Protein AF-G0MCV4-F1 (afdb_monomer_lite)

Secondary structure (DSSP, 8-state):
-HHHHHHHGGG------------HHHHHHHHHHH-HHHHHHHH-GGGGGGS-B--TT--SSS--SSPPEEEE--TT--GGGGHHHHHHHHHTT--TTTEEE---TTSS-S-GGG----HHHHHHHHHHHHHHHHHHTS--EEEE-TTHHHHHHHHHH--S-TT--

Organism: Caenorhabditis brenneri (NCBI:txid135651)

Foldseek 3Di:
DVVVVVVVVVVPPPPPQVFQFEDPLLLVVCCVPVNNVLSCLFGPSVVRLLFKAADFPANFQEADPDAAEEEFEAALAGQSNCVVVVVVVVVVPDDSNRYIYGGFDDRRPDDRVPDDQWLSRLVSLLSVQVSNCRRNVHHYHYHADHRRVVSNVCSVVDDDIPVVD

Radius of gyration: 17.93 Å; chains: 1; bounding box: 55×41×48 Å

Structure (mmCIF, N/CA/C/O backbone):
data_AF-G0MCV4-F1
#
_entry.id   AF-G0MCV4-F1
#
loop_
_atom_site.group_PDB
_atom_site.id
_atom_site.type_symbol
_atom_site.label_atom_id
_atom_site.label_alt_id
_atom_site.label_comp_id
_atom_site.label_asym_id
_atom_site.label_entity_id
_atom_site.label_seq_id
_atom_site.pdbx_PDB_ins_code
_atom_site.Cartn_x
_atom_site.Cartn_y
_atom_site.Cartn_z
_atom_site.occupancy
_atom_site.B_iso_or_equiv
_atom_site.auth_seq_id
_atom_site.auth_comp_id
_atom_site.auth_asym_id
_atom_site.auth_atom_id
_atom_site.pdbx_PDB_model_num
ATOM 1 N N . MET A 1 1 ? -28.537 26.494 -33.546 1.00 52.09 1 MET A N 1
ATOM 2 C CA . MET A 1 1 ? -27.931 26.678 -32.203 1.00 52.09 1 MET A CA 1
ATOM 3 C C . MET A 1 1 ? -28.286 25.570 -31.206 1.00 52.09 1 MET A C 1
ATOM 5 O O . MET A 1 1 ? -27.421 25.222 -30.418 1.00 52.09 1 MET A O 1
ATOM 9 N N . ALA A 1 2 ? -29.474 24.949 -31.262 1.00 51.59 2 ALA A N 1
ATOM 10 C CA . ALA A 1 2 ? -29.856 23.864 -30.339 1.00 51.59 2 ALA A CA 1
ATOM 11 C C . ALA A 1 2 ? -29.082 22.533 -30.515 1.00 51.59 2 ALA A C 1
ATOM 13 O O . ALA A 1 2 ? -28.950 21.760 -29.574 1.00 51.59 2 ALA A O 1
ATOM 14 N N . THR A 1 3 ? -28.511 22.272 -31.694 1.00 53.72 3 THR A N 1
ATOM 15 C CA . THR A 1 3 ? -27.769 21.032 -32.005 1.00 53.72 3 THR A CA 1
ATOM 16 C C . THR A 1 3 ? -26.292 21.053 -31.603 1.00 53.72 3 THR A C 1
ATOM 18 O O . THR A 1 3 ? -25.656 20.002 -31.580 1.00 53.72 3 THR A O 1
ATOM 21 N N . LEU A 1 4 ? -25.740 22.226 -31.267 1.00 48.94 4 LEU A N 1
ATOM 22 C CA . LEU A 1 4 ? -24.357 22.356 -30.792 1.00 48.94 4 LEU A CA 1
ATOM 23 C C . LEU A 1 4 ? -24.279 22.174 -29.267 1.00 48.94 4 LEU A C 1
ATOM 25 O O . LEU A 1 4 ? -23.377 21.508 -28.770 1.00 48.94 4 LEU A O 1
ATOM 29 N N . LEU A 1 5 ? -25.290 22.666 -28.542 1.00 50.91 5 LEU A N 1
ATOM 30 C CA . LEU A 1 5 ? -25.422 22.519 -27.087 1.00 50.91 5 LEU A CA 1
ATOM 31 C C . LEU A 1 5 ? -25.622 21.055 -26.653 1.00 50.91 5 LEU A C 1
ATOM 33 O O . LEU A 1 5 ? -25.092 20.645 -25.626 1.00 50.91 5 LEU A O 1
ATOM 37 N N . PHE A 1 6 ? -26.292 20.236 -27.471 1.00 46.94 6 PHE A N 1
ATOM 38 C CA . PHE A 1 6 ? -26.487 18.808 -27.182 1.00 46.94 6 PHE A CA 1
ATOM 39 C C . PHE A 1 6 ? -25.213 17.959 -27.355 1.00 46.94 6 PHE A C 1
ATOM 41 O O . PHE A 1 6 ? -25.079 16.921 -26.715 1.00 46.94 6 PHE A O 1
ATOM 48 N N . LYS A 1 7 ? -24.251 18.402 -28.182 1.00 46.12 7 LYS A N 1
ATOM 49 C CA . LYS A 1 7 ? -22.960 17.710 -28.368 1.00 46.12 7 LYS A CA 1
ATOM 50 C C . LYS A 1 7 ? -21.944 18.039 -27.273 1.00 46.12 7 LYS A C 1
ATOM 52 O O . LYS A 1 7 ? -21.129 17.188 -26.938 1.00 46.12 7 LYS A O 1
ATOM 57 N N . LEU A 1 8 ? -22.022 19.234 -26.684 1.00 46.91 8 LEU A N 1
ATOM 58 C CA . LEU A 1 8 ? -21.213 19.609 -25.518 1.00 46.91 8 LEU A CA 1
ATOM 59 C C . LEU A 1 8 ? -21.709 18.950 -24.220 1.00 46.91 8 LEU A C 1
ATOM 61 O O . LEU A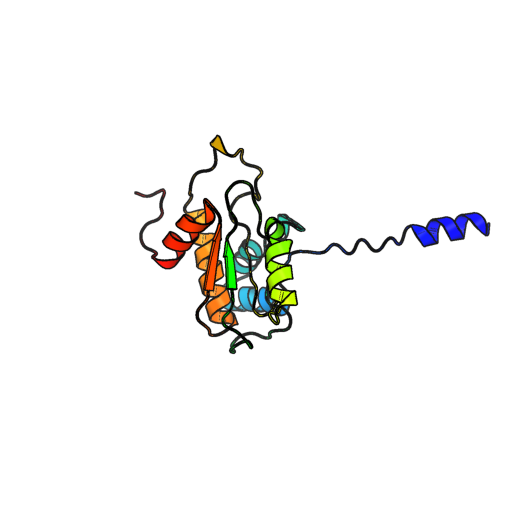 1 8 ? -20.900 18.666 -23.345 1.00 46.91 8 LEU A O 1
ATOM 65 N N . ALA A 1 9 ? -23.003 18.632 -24.118 1.00 48.53 9 ALA A N 1
ATOM 66 C CA . ALA A 1 9 ? -23.564 17.946 -22.952 1.00 48.53 9 ALA A CA 1
ATOM 67 C C . ALA A 1 9 ? -23.156 16.461 -22.841 1.00 48.53 9 ALA A C 1
ATOM 69 O O . ALA A 1 9 ? -23.193 15.901 -21.751 1.00 48.53 9 ALA A O 1
ATOM 70 N N . PHE A 1 10 ? -22.725 15.827 -23.939 1.00 44.66 10 PHE A N 1
ATOM 71 C CA . PHE A 1 10 ? -22.291 14.421 -23.946 1.00 44.66 10 PHE A CA 1
ATOM 72 C C . PHE A 1 10 ? -20.777 14.232 -23.744 1.00 44.66 10 PHE A C 1
ATOM 74 O O . PHE A 1 10 ? -20.313 13.101 -23.637 1.00 44.66 10 PHE A O 1
ATOM 81 N N . LEU A 1 11 ? -20.005 15.326 -23.664 1.00 44.03 1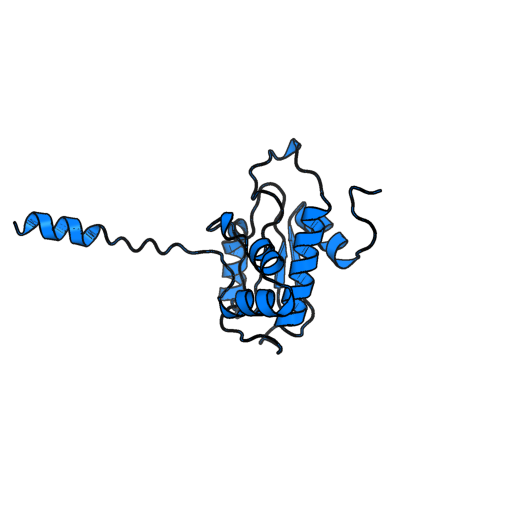1 LEU A N 1
ATOM 82 C CA . LEU A 1 11 ? -18.569 15.303 -23.347 1.00 44.03 11 LEU A CA 1
ATOM 83 C C . LEU A 1 11 ? -18.292 15.596 -21.862 1.00 44.03 11 LEU A C 1
ATOM 85 O O . LEU A 1 11 ? -17.156 15.822 -21.468 1.00 44.03 11 LEU A O 1
ATOM 89 N N . ALA A 1 12 ? -19.319 15.547 -21.016 1.00 46.84 12 ALA A N 1
ATOM 90 C CA . ALA A 1 12 ? -19.153 15.258 -19.598 1.00 46.84 12 ALA A CA 1
ATOM 91 C C . ALA A 1 12 ? -19.254 13.739 -19.399 1.00 46.84 12 ALA A C 1
ATOM 93 O O . ALA A 1 12 ? -20.057 13.247 -18.609 1.00 46.84 12 ALA A O 1
ATOM 94 N N . ILE A 1 13 ? -18.461 12.970 -20.156 1.00 51.94 13 ILE A N 1
ATOM 95 C CA . ILE A 1 13 ? -18.154 11.608 -19.732 1.00 51.94 13 ILE A CA 1
ATOM 96 C C . ILE A 1 13 ? -17.389 11.815 -18.436 1.00 51.94 13 ILE A C 1
ATOM 98 O O . ILE A 1 13 ? -16.254 12.286 -18.458 1.00 51.94 13 ILE A O 1
ATOM 102 N N . LEU A 1 14 ? -18.061 11.547 -17.317 1.00 51.78 14 LEU A N 1
ATOM 103 C CA . LEU A 1 14 ? -17.439 11.311 -16.029 1.00 51.78 14 LEU A CA 1
ATOM 104 C C . LEU A 1 14 ? -16.318 10.303 -16.269 1.00 51.78 14 LEU A C 1
ATOM 106 O O . LEU A 1 14 ? -16.530 9.093 -16.236 1.00 51.78 14 LEU A O 1
ATOM 110 N N . THR A 1 15 ? -15.109 10.794 -16.522 1.00 44.38 15 THR A N 1
ATOM 111 C CA . THR A 1 15 ? -13.911 10.036 -16.233 1.00 44.38 15 THR A CA 1
ATOM 112 C C . THR A 1 15 ? -13.899 9.965 -14.720 1.00 44.38 15 THR A C 1
ATOM 114 O O . THR A 1 15 ? -13.298 10.799 -14.046 1.00 44.38 15 THR A O 1
ATOM 117 N N . SER A 1 16 ? -14.640 9.004 -14.169 1.00 42.56 16 SER A N 1
ATOM 118 C CA . SER A 1 16 ? -14.322 8.447 -12.873 1.00 42.56 16 SER A CA 1
ATOM 119 C C . SER A 1 16 ? -12.913 7.903 -13.039 1.00 42.56 16 SER A C 1
ATOM 121 O O . SER A 1 16 ? -12.712 6.761 -13.456 1.00 42.56 16 SER A O 1
ATOM 123 N N . THR A 1 17 ? -11.926 8.766 -12.824 1.00 44.38 17 THR A N 1
ATOM 124 C CA . THR A 1 17 ? -10.575 8.346 -12.531 1.00 44.38 17 THR A CA 1
ATOM 125 C C . THR A 1 17 ? -10.738 7.535 -11.260 1.00 44.38 17 THR A C 1
ATOM 127 O O . THR A 1 17 ? -10.840 8.070 -10.159 1.00 44.38 17 THR A O 1
ATOM 130 N N . VAL A 1 18 ? -10.904 6.220 -11.423 1.00 46.22 18 VAL A N 1
ATOM 131 C CA . VAL A 1 18 ? -10.752 5.273 -10.328 1.00 46.22 18 VAL A CA 1
ATOM 132 C C . VAL A 1 18 ? -9.291 5.411 -9.940 1.00 46.22 18 VAL A C 1
ATOM 134 O O . VAL A 1 18 ? -8.405 4.778 -10.507 1.00 46.22 18 VAL A O 1
ATOM 137 N N . SER A 1 19 ? -9.036 6.376 -9.068 1.00 52.38 19 SER A N 1
ATOM 138 C CA . SER A 1 19 ? -7.734 6.606 -8.491 1.00 52.38 19 SER A CA 1
ATOM 139 C C . SER A 1 19 ? -7.538 5.460 -7.515 1.00 52.38 19 SER A C 1
ATOM 141 O O . SER A 1 19 ? -8.215 5.401 -6.488 1.00 52.38 19 SER A O 1
ATOM 143 N N . SER A 1 20 ? -6.671 4.502 -7.851 1.00 59.00 20 SER A N 1
ATOM 144 C CA . SER A 1 20 ? -6.068 3.684 -6.805 1.00 59.00 20 SER A CA 1
ATOM 145 C C . SER A 1 20 ? -5.113 4.609 -6.061 1.00 59.00 20 SER A C 1
ATOM 147 O O . SER A 1 20 ? -3.973 4.828 -6.467 1.00 59.00 20 SER A O 1
ATOM 149 N N . SER A 1 21 ? -5.651 5.234 -5.028 1.00 84.19 21 SER A N 1
ATOM 150 C CA . SER A 1 21 ? -4.927 6.041 -4.067 1.00 84.19 21 SER A CA 1
ATOM 151 C C . SER A 1 21 ? -5.466 5.671 -2.697 1.00 84.19 21 SER A C 1
ATOM 153 O O . SER A 1 21 ? -6.628 5.278 -2.546 1.00 84.19 21 SER A O 1
ATOM 155 N N . PHE A 1 22 ? -4.634 5.819 -1.677 1.00 95.75 22 PHE A N 1
ATOM 156 C CA . PHE A 1 22 ? -5.091 5.811 -0.298 1.00 95.75 22 PHE A CA 1
ATOM 157 C C . PHE A 1 22 ? -6.225 6.807 -0.100 1.00 95.75 22 PHE A C 1
ATOM 159 O O . PHE A 1 22 ? -6.248 7.881 -0.714 1.00 95.75 22 PHE A O 1
ATOM 166 N N . THR A 1 23 ? -7.156 6.457 0.786 1.00 94.62 23 THR A N 1
ATOM 167 C CA . THR A 1 23 ? -8.173 7.414 1.212 1.00 94.62 23 THR A CA 1
ATOM 168 C C . THR A 1 23 ? -7.527 8.548 2.014 1.00 94.62 23 THR A C 1
ATOM 170 O O . THR A 1 23 ? -6.482 8.338 2.644 1.00 94.62 23 THR A O 1
ATOM 173 N N . PRO A 1 24 ? -8.127 9.757 2.031 1.00 95.06 24 PRO A N 1
ATOM 174 C CA . PRO A 1 24 ? -7.540 10.905 2.719 1.00 95.06 24 PRO A CA 1
ATOM 175 C C . PRO A 1 24 ? -7.226 10.638 4.192 1.00 95.06 24 PRO A C 1
ATOM 177 O O . PRO A 1 24 ? -6.175 11.050 4.665 1.00 95.06 24 PRO A O 1
ATOM 180 N N . SER A 1 25 ? -8.093 9.907 4.902 1.00 95.69 25 SER A N 1
ATOM 181 C CA . SER A 1 25 ? -7.871 9.540 6.307 1.00 95.69 25 SER A CA 1
ATOM 182 C C . SER A 1 25 ? -6.558 8.774 6.492 1.00 95.69 25 SER A C 1
ATOM 184 O O . SER A 1 25 ? -5.706 9.163 7.291 1.00 95.69 25 SER A O 1
ATOM 186 N N . PHE A 1 26 ? -6.348 7.732 5.687 1.00 97.94 26 PHE A N 1
ATOM 187 C CA . PHE A 1 26 ? -5.153 6.907 5.781 1.00 97.94 26 PHE A CA 1
ATOM 188 C C . PHE A 1 26 ? -3.898 7.664 5.344 1.00 97.94 26 PHE A C 1
ATOM 190 O O . PHE A 1 26 ? -2.907 7.665 6.071 1.00 97.94 26 PHE A O 1
ATOM 197 N N . PHE A 1 27 ? -3.950 8.382 4.217 1.00 97.81 27 PHE A N 1
ATOM 198 C CA . PHE A 1 27 ? -2.829 9.204 3.754 1.00 97.81 27 PHE A CA 1
ATOM 199 C C . PHE A 1 27 ? -2.420 10.254 4.796 1.00 97.81 27 PHE A C 1
ATOM 201 O O . PHE A 1 27 ? -1.243 10.364 5.141 1.00 97.81 27 PHE A O 1
ATOM 208 N N . ASN A 1 28 ? -3.391 10.993 5.338 1.00 97.50 28 ASN A N 1
ATOM 209 C CA . ASN A 1 28 ? -3.142 12.044 6.322 1.00 97.50 28 ASN A CA 1
ATOM 210 C C . ASN A 1 28 ? -2.603 11.476 7.633 1.00 97.50 28 ASN A C 1
ATOM 212 O O . ASN A 1 28 ? -1.710 12.075 8.228 1.00 97.50 28 ASN A O 1
ATOM 216 N N . TRP A 1 29 ? -3.091 10.313 8.066 1.00 98.00 29 TRP A N 1
ATOM 217 C CA . TRP A 1 29 ? -2.556 9.643 9.245 1.00 98.00 29 TRP A CA 1
ATOM 218 C C . TRP A 1 29 ? -1.093 9.223 9.051 1.00 98.00 29 TRP A C 1
ATOM 220 O O . TRP A 1 29 ? -0.271 9.456 9.941 1.00 98.00 29 TRP A O 1
ATOM 230 N N . ILE A 1 30 ? -0.739 8.666 7.883 1.00 98.44 30 ILE A N 1
ATOM 231 C CA . ILE A 1 30 ? 0.656 8.323 7.563 1.00 98.44 30 ILE A CA 1
ATOM 232 C C . ILE A 1 30 ? 1.511 9.585 7.569 1.00 98.44 30 ILE A C 1
ATOM 234 O O . ILE A 1 30 ? 2.570 9.593 8.187 1.00 98.44 30 ILE A O 1
ATOM 238 N N . ASN A 1 31 ? 1.042 10.651 6.919 1.00 98.31 31 ASN A N 1
ATOM 239 C CA . ASN A 1 31 ? 1.753 11.922 6.855 1.00 98.31 31 ASN A CA 1
ATOM 240 C C . ASN A 1 31 ? 2.012 12.488 8.261 1.00 98.31 31 ASN A C 1
ATOM 242 O O . ASN A 1 31 ? 3.144 12.815 8.603 1.00 98.31 31 ASN A O 1
ATOM 246 N N . ALA A 1 32 ? 0.989 12.514 9.116 1.00 98.12 32 ALA A N 1
ATOM 247 C CA . ALA A 1 32 ? 1.109 13.010 10.483 1.00 98.12 32 ALA A CA 1
ATOM 248 C C . ALA A 1 32 ? 2.035 12.152 11.367 1.00 98.12 32 ALA A C 1
ATOM 250 O O . ALA A 1 32 ? 2.672 12.681 12.273 1.00 98.12 32 ALA A O 1
ATOM 251 N N . THR A 1 33 ? 2.116 10.842 11.117 1.00 98.19 33 THR A N 1
ATOM 252 C CA . THR A 1 33 ? 2.837 9.893 11.988 1.00 98.19 33 THR A CA 1
ATOM 253 C C . THR A 1 33 ? 4.267 9.608 11.513 1.00 98.19 33 THR A C 1
ATOM 255 O O . THR A 1 33 ? 5.169 9.438 12.328 1.00 98.19 33 THR A O 1
ATOM 258 N N . PHE A 1 34 ? 4.484 9.550 10.198 1.00 97.88 34 PHE A N 1
ATOM 259 C CA . PHE A 1 34 ? 5.737 9.125 9.556 1.00 97.88 34 PHE A CA 1
ATOM 260 C C . PHE A 1 34 ? 6.298 10.152 8.559 1.00 97.88 34 PHE A C 1
ATOM 262 O O . PHE A 1 34 ? 7.336 9.900 7.939 1.00 97.88 34 PHE A O 1
ATOM 269 N N . GLY A 1 35 ? 5.622 11.288 8.382 1.00 98.25 35 GLY A N 1
ATOM 270 C CA . GLY A 1 35 ? 6.010 12.358 7.470 1.00 98.25 35 GLY A CA 1
ATOM 271 C C . GLY A 1 35 ? 5.529 12.169 6.030 1.00 98.25 35 GLY A C 1
ATOM 272 O O . GLY A 1 35 ? 5.294 11.055 5.548 1.00 98.25 35 GLY A O 1
ATOM 273 N N . GLU A 1 36 ? 5.440 13.294 5.323 1.00 97.19 36 GLU A N 1
ATOM 274 C CA . GLU A 1 36 ? 4.997 13.377 3.929 1.00 97.19 36 GLU A CA 1
ATOM 275 C C . GLU A 1 36 ? 5.789 12.461 2.984 1.00 97.19 36 GLU A C 1
ATOM 277 O O . GLU A 1 36 ? 5.148 11.766 2.192 1.00 97.19 36 GLU A O 1
ATOM 282 N N . PRO A 1 37 ? 7.134 12.344 3.082 1.00 97.56 37 PRO A N 1
ATOM 283 C CA . PRO A 1 37 ? 7.884 11.458 2.193 1.00 97.56 37 PRO A CA 1
ATOM 284 C C . PRO A 1 37 ? 7.419 10.000 2.274 1.00 97.56 37 PRO A C 1
ATOM 286 O O . PRO A 1 37 ? 7.304 9.325 1.251 1.00 97.56 37 PRO A O 1
ATOM 289 N N . THR A 1 38 ? 7.094 9.519 3.478 1.00 98.12 38 THR A N 1
ATOM 290 C CA . THR A 1 38 ? 6.579 8.160 3.686 1.00 98.12 38 THR A CA 1
ATOM 291 C C . THR A 1 38 ? 5.181 8.013 3.093 1.00 98.12 38 THR A C 1
ATOM 293 O O . THR A 1 38 ? 4.911 7.037 2.393 1.00 98.12 38 THR A O 1
ATOM 296 N N . ALA A 1 39 ? 4.298 8.988 3.334 1.00 97.88 39 ALA A N 1
ATOM 297 C CA . ALA A 1 39 ? 2.933 8.974 2.813 1.00 97.88 39 ALA A CA 1
ATOM 298 C C . ALA A 1 39 ? 2.909 8.971 1.278 1.00 97.88 39 ALA A C 1
ATOM 300 O O . ALA A 1 39 ? 2.233 8.138 0.675 1.00 97.88 39 ALA A O 1
ATOM 301 N N . VAL A 1 40 ? 3.693 9.845 0.644 1.00 96.81 40 VAL A N 1
ATOM 302 C CA . VAL A 1 40 ? 3.806 9.943 -0.818 1.00 96.81 40 VAL A CA 1
ATOM 303 C C . VAL A 1 40 ? 4.403 8.668 -1.408 1.00 96.81 40 VAL A C 1
ATOM 305 O O . VAL A 1 40 ? 3.820 8.101 -2.336 1.00 96.81 40 VAL A O 1
ATOM 308 N N . SER A 1 41 ? 5.512 8.180 -0.840 1.00 97.00 41 SER A N 1
ATOM 309 C CA . SER A 1 41 ? 6.177 6.960 -1.308 1.00 97.00 41 SER A CA 1
ATOM 310 C C . SER A 1 41 ? 5.239 5.754 -1.270 1.00 97.00 41 SER A C 1
ATOM 312 O O . SER A 1 41 ? 5.141 5.009 -2.245 1.00 97.00 41 SER A O 1
ATOM 314 N N . LEU A 1 42 ? 4.488 5.579 -0.179 1.00 98.19 42 LEU A N 1
ATOM 315 C CA . LEU A 1 42 ? 3.548 4.469 -0.049 1.00 98.19 42 LEU A CA 1
ATOM 316 C C . LEU A 1 42 ? 2.300 4.638 -0.915 1.00 98.19 42 LEU A C 1
ATOM 318 O O . LEU A 1 42 ? 1.792 3.629 -1.396 1.00 98.19 42 LEU A O 1
ATOM 322 N N . ASN A 1 43 ? 1.808 5.861 -1.138 1.00 97.69 43 ASN A N 1
ATOM 323 C CA . ASN A 1 43 ? 0.570 6.098 -1.889 1.00 97.69 43 ASN A CA 1
ATOM 324 C C . ASN A 1 43 ? 0.699 5.775 -3.384 1.00 97.69 43 ASN A C 1
ATOM 326 O O . ASN A 1 43 ? -0.250 5.296 -4.000 1.00 97.69 43 ASN A O 1
ATOM 330 N N . ARG A 1 44 ? 1.879 6.008 -3.971 1.00 96.94 44 ARG A N 1
ATOM 331 C CA . ARG A 1 44 ? 2.145 5.745 -5.396 1.00 96.94 44 ARG A CA 1
ATOM 332 C C . ARG A 1 44 ? 1.139 6.387 -6.355 1.00 96.94 44 ARG A C 1
ATOM 334 O O . ARG A 1 44 ? 0.744 5.793 -7.358 1.00 96.94 44 ARG A O 1
ATOM 341 N N . ALA A 1 45 ? 0.731 7.619 -6.050 1.00 95.06 45 ALA A N 1
ATOM 342 C CA . ALA A 1 45 ? -0.176 8.387 -6.905 1.00 95.06 45 ALA A CA 1
ATOM 343 C C . ALA A 1 45 ? 0.411 8.649 -8.309 1.00 95.06 45 ALA A C 1
ATOM 345 O O . ALA A 1 45 ? -0.342 8.851 -9.259 1.00 95.06 45 ALA A O 1
ATOM 346 N N . ASP A 1 46 ? 1.740 8.583 -8.452 1.00 94.75 46 ASP A N 1
ATOM 347 C CA . ASP A 1 46 ? 2.462 8.654 -9.726 1.00 94.75 46 ASP A CA 1
ATOM 348 C C . ASP A 1 46 ? 2.044 7.564 -10.726 1.00 94.75 46 ASP A C 1
ATOM 350 O O . ASP A 1 46 ? 2.149 7.769 -11.932 1.00 94.75 46 ASP A O 1
ATOM 354 N N . LEU A 1 47 ? 1.523 6.429 -10.247 1.00 95.50 47 LEU A N 1
ATOM 355 C CA . LEU A 1 47 ? 1.100 5.306 -11.089 1.00 95.50 47 LEU A CA 1
ATOM 356 C C . LEU A 1 47 ? -0.393 5.312 -11.449 1.00 95.50 47 LEU A C 1
ATOM 358 O O . LEU A 1 47 ? -0.877 4.362 -12.074 1.00 95.50 47 LEU A O 1
ATOM 362 N N . GLY A 1 48 ? -1.151 6.339 -11.054 1.00 94.38 48 GLY A N 1
ATOM 363 C CA . GLY A 1 48 ? -2.591 6.411 -11.311 1.00 94.38 48 GLY A CA 1
ATOM 364 C C . GLY A 1 48 ? -3.320 5.162 -10.804 1.00 94.38 48 GLY A C 1
ATOM 365 O O . GLY A 1 48 ? -3.184 4.807 -9.642 1.00 94.38 48 GLY A O 1
ATOM 366 N N . ALA A 1 49 ? -4.056 4.468 -11.681 1.00 93.19 49 ALA A N 1
ATOM 367 C CA . ALA A 1 49 ? -4.797 3.238 -11.355 1.00 93.19 49 ALA A CA 1
ATOM 368 C C . ALA A 1 49 ? -3.912 2.012 -11.028 1.00 93.19 49 ALA A C 1
ATOM 370 O O . ALA A 1 49 ? -4.427 0.977 -10.602 1.00 93.19 49 ALA A O 1
ATOM 371 N N . GLY A 1 50 ? -2.597 2.104 -11.256 1.00 95.88 50 GLY A N 1
ATOM 372 C CA . GLY A 1 50 ? -1.597 1.137 -10.796 1.00 95.88 50 GLY A CA 1
ATOM 373 C C . GLY A 1 50 ? -0.974 1.505 -9.446 1.00 95.88 50 GLY A C 1
ATOM 374 O O . GLY A 1 50 ? -0.063 0.816 -8.991 1.00 95.88 50 GLY A O 1
ATOM 375 N N . GLY A 1 51 ? -1.411 2.594 -8.822 1.00 96.25 51 GLY A N 1
ATOM 376 C CA . GLY A 1 51 ? -0.966 3.019 -7.502 1.00 96.25 51 GLY A CA 1
ATOM 377 C C . GLY A 1 51 ? -1.471 2.119 -6.376 1.00 96.25 51 GLY A C 1
ATOM 378 O O . GLY A 1 51 ? -1.967 1.008 -6.583 1.00 96.25 51 GLY A O 1
ATOM 379 N N . SER A 1 52 ? -1.310 2.608 -5.155 1.00 97.88 52 SER A N 1
ATOM 380 C CA . SER A 1 52 ? -1.669 1.888 -3.937 1.00 97.88 52 SER A CA 1
ATOM 381 C C . SER A 1 52 ? -3.147 2.063 -3.587 1.00 97.88 52 SER A C 1
ATOM 383 O O . SER A 1 52 ? -3.819 2.964 -4.074 1.00 97.88 52 SER A O 1
ATOM 385 N N . PHE A 1 53 ? -3.682 1.215 -2.713 1.00 98.00 53 PHE A N 1
ATOM 386 C CA . PHE A 1 53 ? -5.064 1.331 -2.243 1.00 98.00 53 PHE A CA 1
ATOM 387 C C . PHE A 1 53 ? -5.201 0.923 -0.776 1.00 98.00 53 PHE A C 1
ATOM 389 O O . PHE A 1 53 ? -4.361 0.202 -0.227 1.00 98.00 53 PHE A O 1
ATOM 396 N N . GLY A 1 54 ? -6.290 1.379 -0.158 1.00 97.44 54 GLY A N 1
ATOM 397 C CA . GLY A 1 54 ? -6.678 1.044 1.209 1.00 97.44 54 GLY A CA 1
ATOM 398 C C . GLY A 1 54 ? -6.994 2.274 2.059 1.00 97.44 54 GLY A C 1
ATOM 399 O O . GLY A 1 54 ? -6.840 3.421 1.629 1.00 97.44 54 GLY A O 1
ATOM 400 N N . GLY A 1 55 ? -7.461 2.018 3.276 1.00 96.62 55 GLY A N 1
ATOM 401 C CA . GLY A 1 55 ? -7.865 3.025 4.254 1.00 96.62 55 GLY A CA 1
ATOM 402 C C . GLY A 1 55 ? -9.378 3.097 4.419 1.00 96.62 55 GLY A C 1
ATOM 403 O O . GLY A 1 55 ? -9.865 3.101 5.546 1.00 96.62 55 GLY A O 1
ATOM 404 N N . GLY A 1 56 ? -10.122 3.100 3.309 1.00 94.38 56 GLY A N 1
ATOM 405 C CA . GLY A 1 56 ? -11.581 3.197 3.322 1.00 94.38 56 GLY A CA 1
ATOM 406 C C . GLY A 1 56 ? -12.068 4.401 4.133 1.00 94.38 56 GLY A C 1
ATOM 407 O O . GLY A 1 56 ? -11.463 5.476 4.096 1.00 94.38 56 GLY A O 1
ATOM 408 N N . THR A 1 57 ? -13.147 4.203 4.885 1.00 94.38 57 THR A N 1
ATOM 409 C CA . THR A 1 57 ? -13.714 5.181 5.825 1.00 94.38 57 THR A CA 1
ATOM 410 C C . THR A 1 57 ? -13.126 5.096 7.237 1.00 94.38 57 THR A C 1
ATOM 412 O O . THR A 1 57 ? -13.576 5.820 8.124 1.00 94.38 57 THR A O 1
ATOM 415 N N . HIS A 1 58 ? -12.113 4.249 7.460 1.00 95.69 58 HIS A N 1
ATOM 416 C CA . HIS A 1 58 ? -11.497 4.079 8.774 1.00 95.69 58 HIS A CA 1
ATOM 417 C C . HIS A 1 58 ? -10.769 5.352 9.202 1.00 95.69 58 HIS A C 1
ATOM 419 O O . HIS A 1 58 ? -10.078 5.978 8.399 1.00 95.69 58 HIS A O 1
ATOM 425 N N . ASN A 1 59 ? -10.867 5.708 10.482 1.00 92.75 59 ASN A N 1
ATOM 426 C CA . ASN A 1 59 ? -10.226 6.904 11.050 1.00 92.75 59 ASN A CA 1
ATOM 427 C C . ASN A 1 59 ? -8.923 6.595 11.808 1.00 92.75 59 ASN A C 1
ATOM 429 O O . ASN A 1 59 ? -8.339 7.477 12.434 1.00 92.75 59 ASN A O 1
ATOM 433 N N . GLY A 1 60 ? -8.447 5.351 11.719 1.00 93.50 60 GLY A N 1
ATOM 434 C CA . GLY A 1 60 ? -7.177 4.918 12.286 1.00 93.50 60 GLY A CA 1
ATOM 435 C C . GLY A 1 60 ? -7.217 4.643 13.788 1.00 93.50 60 GLY A C 1
ATOM 436 O O . GLY A 1 60 ? -8.249 4.765 14.450 1.00 93.50 60 GLY A O 1
ATOM 437 N N . LEU A 1 61 ? -6.057 4.236 14.315 1.00 94.19 61 LEU A N 1
ATOM 438 C CA . LEU A 1 61 ? -5.769 4.033 15.744 1.00 94.19 61 LEU A CA 1
ATOM 439 C C . LEU A 1 61 ? -6.762 3.115 16.479 1.00 94.19 61 LEU A C 1
ATOM 441 O O . LEU A 1 61 ? -6.899 3.170 17.698 1.00 94.19 61 LEU A O 1
ATOM 445 N N . SER A 1 62 ? -7.446 2.248 15.738 1.00 97.19 62 SER A N 1
ATOM 446 C CA . SER A 1 62 ? -8.437 1.313 16.258 1.00 97.19 62 SER A CA 1
ATOM 447 C C . SER A 1 62 ? -8.578 0.112 15.328 1.00 97.19 62 SER A C 1
ATOM 449 O O . SER A 1 62 ? -8.185 0.170 14.158 1.00 97.19 62 SER A O 1
ATOM 451 N N . GLN A 1 63 ? -9.115 -0.982 15.870 1.00 98.00 63 GLN A N 1
ATOM 452 C CA . GLN A 1 63 ? -9.352 -2.208 15.114 1.00 98.00 63 GLN A CA 1
ATOM 453 C C . GLN A 1 63 ? -10.464 -2.016 14.087 1.00 98.00 63 GLN A C 1
ATOM 455 O O . GLN A 1 63 ? -11.494 -1.411 14.370 1.00 98.00 63 GLN A O 1
ATOM 460 N N . THR A 1 64 ? -10.245 -2.554 12.892 1.00 96.94 64 THR A N 1
ATOM 461 C CA . THR A 1 64 ? -11.261 -2.661 11.845 1.00 96.94 64 THR A CA 1
ATOM 462 C C . THR A 1 64 ? -12.075 -3.940 12.047 1.00 96.94 64 THR A C 1
ATOM 464 O O . THR A 1 64 ? -11.744 -4.789 12.875 1.00 96.94 64 THR A O 1
ATOM 467 N N . SER A 1 65 ? -13.160 -4.108 11.290 1.00 95.56 65 SER A N 1
ATOM 468 C CA . SER A 1 65 ? -14.094 -5.236 11.454 1.00 95.56 65 SER A CA 1
ATOM 469 C C . SER A 1 65 ? -13.491 -6.619 11.157 1.00 95.56 65 SER A C 1
ATOM 471 O O . SER A 1 65 ? -14.076 -7.642 11.522 1.00 95.56 65 SER A O 1
ATOM 473 N N . LYS A 1 66 ? -12.337 -6.666 10.482 1.00 97.75 66 LYS A N 1
ATOM 474 C CA . LYS A 1 66 ? -11.570 -7.877 10.166 1.00 97.75 66 LYS A CA 1
ATOM 475 C C . LYS A 1 66 ? -10.076 -7.584 10.253 1.00 97.75 66 LYS A C 1
ATOM 477 O O . LYS A 1 66 ? -9.650 -6.441 10.103 1.00 97.75 66 LYS A O 1
ATOM 482 N N . ARG A 1 67 ? -9.272 -8.635 10.418 1.00 98.25 67 ARG A N 1
ATOM 483 C CA . ARG A 1 67 ? -7.812 -8.531 10.327 1.00 98.25 67 ARG A CA 1
ATOM 484 C C . ARG A 1 67 ? -7.428 -8.045 8.923 1.00 98.25 67 ARG A C 1
ATOM 486 O O . ARG A 1 67 ? -7.834 -8.705 7.978 1.00 98.25 67 ARG A O 1
ATOM 493 N N . PRO A 1 68 ? -6.681 -6.946 8.748 1.00 98.56 68 PRO A N 1
ATOM 494 C CA . PRO A 1 68 ? -6.409 -6.397 7.422 1.00 98.56 68 PRO A CA 1
ATOM 495 C C . PRO A 1 68 ? -5.561 -7.336 6.559 1.00 98.56 68 PRO A C 1
ATOM 497 O O . PRO A 1 68 ? -4.647 -7.997 7.054 1.00 98.56 68 PRO A O 1
ATOM 500 N N . ILE A 1 69 ? -5.828 -7.327 5.256 1.00 98.75 69 ILE A N 1
ATOM 501 C CA . ILE A 1 69 ? -5.048 -7.996 4.216 1.00 98.75 69 ILE A CA 1
ATOM 502 C C . ILE A 1 69 ? -4.159 -6.970 3.516 1.00 98.75 69 ILE A C 1
ATOM 504 O O . 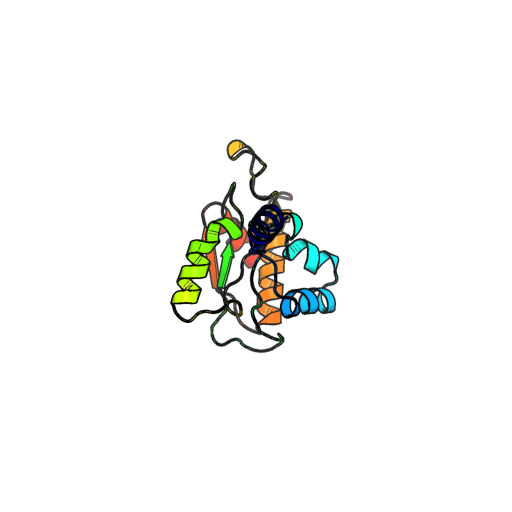ILE A 1 69 ? -4.636 -5.916 3.100 1.00 98.75 69 ILE A O 1
ATOM 508 N N . LEU A 1 70 ? -2.892 -7.317 3.310 1.00 98.81 70 LEU A N 1
ATOM 509 C CA . LEU A 1 70 ? -1.981 -6.653 2.387 1.00 98.81 70 LEU A CA 1
ATOM 510 C C . LEU A 1 70 ? -1.707 -7.564 1.184 1.00 98.81 70 LEU A C 1
ATOM 512 O O . LEU A 1 70 ? -1.105 -8.633 1.317 1.00 98.81 70 LEU A O 1
ATOM 516 N N . ILE A 1 71 ? -2.124 -7.120 0.001 1.00 98.75 71 ILE A N 1
ATOM 517 C CA . ILE A 1 71 ? -1.817 -7.772 -1.273 1.00 98.75 71 ILE A CA 1
ATOM 518 C C . ILE A 1 71 ? -0.470 -7.248 -1.778 1.00 98.75 71 ILE A C 1
ATOM 520 O O . ILE A 1 71 ? -0.278 -6.040 -1.927 1.00 98.75 71 ILE A O 1
ATOM 524 N N . VAL A 1 72 ? 0.460 -8.161 -2.058 1.00 98.69 72 VAL A N 1
ATOM 525 C CA . VAL A 1 72 ? 1.802 -7.856 -2.569 1.00 98.69 72 VAL A CA 1
ATOM 526 C C . VAL A 1 72 ? 1.935 -8.442 -3.972 1.00 98.69 72 VAL A C 1
ATOM 528 O O . VAL A 1 72 ? 1.948 -9.664 -4.151 1.00 98.69 72 VAL A O 1
ATOM 531 N N . HIS A 1 73 ? 2.001 -7.553 -4.964 1.00 98.12 73 HIS A N 1
ATOM 532 C CA . HIS A 1 73 ? 2.046 -7.913 -6.380 1.00 98.12 73 HIS A CA 1
ATOM 533 C C . HIS A 1 73 ? 3.355 -8.616 -6.770 1.00 98.12 73 HIS A C 1
ATOM 535 O O . HIS A 1 73 ? 4.305 -8.655 -5.995 1.00 98.12 73 HIS A O 1
ATOM 541 N N . GLY A 1 74 ? 3.393 -9.184 -7.979 1.00 96.81 74 GLY A N 1
ATOM 542 C CA . GLY A 1 74 ? 4.577 -9.834 -8.538 1.00 96.81 74 GLY A CA 1
ATOM 543 C C . GLY A 1 74 ? 5.426 -8.922 -9.422 1.00 96.81 74 GLY A C 1
ATOM 544 O O . GLY A 1 74 ? 5.240 -7.707 -9.494 1.00 96.81 74 GLY A O 1
ATOM 545 N N . ILE A 1 75 ? 6.370 -9.540 -10.124 1.00 94.19 75 ILE A N 1
ATOM 546 C CA . ILE A 1 75 ? 7.168 -8.899 -11.172 1.00 94.19 75 ILE A CA 1
ATOM 547 C C . ILE A 1 75 ? 6.271 -8.339 -12.291 1.00 94.19 75 ILE A C 1
ATOM 549 O O . ILE A 1 75 ? 5.227 -8.920 -12.579 1.00 94.19 75 ILE A O 1
ATOM 553 N N . THR A 1 76 ? 6.660 -7.205 -12.885 1.00 90.19 76 THR A N 1
ATOM 554 C CA . THR A 1 76 ? 5.910 -6.496 -13.950 1.00 90.19 76 THR A CA 1
ATOM 555 C C . THR A 1 76 ? 4.423 -6.247 -13.654 1.00 90.19 76 THR A C 1
ATOM 557 O O . THR A 1 76 ? 3.616 -6.087 -14.567 1.00 90.19 76 THR A O 1
ATOM 560 N N . ASN A 1 77 ? 4.028 -6.262 -12.383 1.00 95.75 77 ASN A N 1
ATOM 561 C CA . ASN A 1 77 ? 2.673 -5.965 -11.944 1.00 95.75 77 ASN A CA 1
ATOM 562 C C . ASN A 1 77 ? 2.670 -4.705 -11.080 1.00 95.75 77 ASN A C 1
ATOM 564 O O . ASN A 1 77 ? 3.708 -4.163 -10.706 1.00 95.75 77 ASN A O 1
ATOM 568 N N . THR A 1 78 ? 1.464 -4.285 -10.737 1.00 97.56 78 THR A N 1
ATOM 569 C CA . THR A 1 78 ? 1.169 -3.205 -9.801 1.00 97.56 78 THR A CA 1
ATOM 570 C C . THR A 1 78 ? 0.158 -3.689 -8.769 1.00 97.56 78 THR A C 1
ATOM 572 O O . THR A 1 78 ? -0.497 -4.712 -8.983 1.00 97.56 78 THR A O 1
ATOM 575 N N . ALA A 1 79 ? -0.050 -2.949 -7.681 1.00 97.88 79 ALA A N 1
ATOM 576 C CA . ALA A 1 79 ? -1.181 -3.201 -6.789 1.00 97.88 79 ALA A CA 1
ATOM 577 C C . ALA A 1 79 ? -2.513 -3.151 -7.564 1.00 97.88 79 ALA A C 1
ATOM 579 O O . ALA A 1 79 ? -3.329 -4.061 -7.431 1.00 97.88 79 ALA A O 1
ATOM 580 N N . GLY A 1 80 ? -2.686 -2.187 -8.474 1.00 96.75 80 GLY A N 1
ATOM 581 C CA . GLY A 1 80 ? -3.863 -2.100 -9.348 1.00 96.75 80 GLY A CA 1
ATOM 582 C C . GLY A 1 80 ? -4.115 -3.326 -10.240 1.00 96.75 80 GLY A C 1
ATOM 583 O O . GLY A 1 80 ? -5.265 -3.631 -10.555 1.00 96.75 80 GLY A O 1
ATOM 584 N N . THR A 1 81 ? -3.077 -4.101 -10.584 1.00 97.06 81 THR A N 1
ATOM 585 C CA . THR A 1 81 ? -3.232 -5.387 -11.304 1.00 97.06 81 THR A CA 1
ATOM 586 C C . THR A 1 81 ? -4.103 -6.374 -10.515 1.00 97.06 81 THR A C 1
ATOM 588 O O . THR A 1 81 ? -4.794 -7.206 -11.099 1.00 97.06 81 THR A O 1
ATOM 591 N N . PHE A 1 82 ? -4.124 -6.245 -9.186 1.00 97.31 82 PHE A N 1
ATOM 592 C CA . PHE A 1 82 ? -4.863 -7.105 -8.266 1.00 97.31 82 PHE A CA 1
ATOM 593 C C . PHE A 1 82 ? -6.236 -6.542 -7.870 1.00 97.31 82 PHE A C 1
ATOM 595 O O . PHE A 1 82 ? -6.844 -7.002 -6.900 1.00 97.31 82 PHE A O 1
ATOM 602 N N . ASN A 1 83 ? -6.771 -5.574 -8.625 1.00 96.31 83 ASN A N 1
ATOM 603 C CA . ASN A 1 83 ? -8.100 -5.016 -8.367 1.00 96.31 83 ASN A CA 1
ATOM 604 C C . ASN A 1 83 ? -9.208 -6.079 -8.403 1.00 96.31 83 ASN A C 1
ATOM 606 O O . ASN A 1 83 ? -10.151 -5.990 -7.625 1.00 96.31 83 ASN A O 1
ATOM 610 N N . ASN A 1 84 ? -9.085 -7.123 -9.229 1.00 97.44 84 ASN A N 1
ATOM 611 C CA . ASN A 1 84 ? -10.050 -8.228 -9.232 1.00 97.44 84 ASN A CA 1
ATOM 612 C C . ASN A 1 84 ? -10.037 -9.008 -7.908 1.00 97.44 84 ASN A C 1
ATOM 614 O O . ASN A 1 84 ? -11.095 -9.352 -7.386 1.00 97.44 84 ASN A O 1
ATOM 618 N N . GLN A 1 85 ? -8.859 -9.245 -7.327 1.00 98.00 85 GLN A N 1
ATOM 619 C CA . GLN A 1 85 ? -8.715 -9.894 -6.024 1.00 98.00 85 GLN A CA 1
ATOM 620 C C . GLN A 1 85 ? -9.215 -8.985 -4.900 1.00 98.00 85 GLN A C 1
ATOM 622 O O . GLN A 1 85 ? -9.942 -9.455 -4.027 1.00 98.00 85 GLN A O 1
ATOM 627 N N . ARG A 1 86 ? -8.910 -7.679 -4.945 1.00 97.62 86 ARG A N 1
ATOM 628 C CA . ARG A 1 86 ? -9.512 -6.694 -4.032 1.00 97.62 86 ARG A CA 1
ATOM 629 C C . ARG A 1 86 ? -11.038 -6.759 -4.107 1.00 97.62 86 ARG A C 1
ATOM 631 O O . ARG A 1 86 ? -11.682 -6.957 -3.084 1.00 97.62 86 ARG A O 1
ATOM 638 N N . ASN A 1 87 ? -11.611 -6.673 -5.305 1.00 97.56 87 ASN A N 1
ATOM 639 C CA . ASN A 1 87 ? -13.059 -6.695 -5.515 1.00 97.56 87 ASN A CA 1
ATOM 640 C C . ASN A 1 87 ? -13.699 -8.007 -5.046 1.00 97.56 87 ASN A C 1
ATOM 642 O O . ASN A 1 87 ? -14.798 -7.977 -4.499 1.00 97.56 87 ASN A O 1
ATOM 646 N N . TYR A 1 88 ? -13.009 -9.140 -5.195 1.00 98.31 88 TYR A N 1
ATOM 647 C CA . TYR A 1 88 ? -13.452 -10.406 -4.618 1.00 98.31 88 TYR A CA 1
ATOM 648 C C . TYR A 1 88 ? -13.591 -10.313 -3.094 1.00 98.31 88 TYR A C 1
ATOM 650 O O . TYR A 1 88 ? -14.630 -10.691 -2.558 1.00 98.31 88 TYR A O 1
ATOM 658 N N . PHE A 1 89 ? -12.596 -9.773 -2.384 1.00 98.38 89 PHE A N 1
ATOM 659 C CA . PHE A 1 89 ? -12.704 -9.584 -0.934 1.00 98.38 89 PHE A CA 1
ATOM 660 C C . PHE A 1 89 ? -13.846 -8.633 -0.570 1.00 98.38 89 PHE A C 1
ATOM 662 O O . PHE A 1 89 ? -14.651 -8.966 0.302 1.00 98.38 89 PHE A O 1
ATOM 669 N N . LEU A 1 90 ? -13.961 -7.494 -1.261 1.00 97.50 90 LEU A N 1
ATOM 670 C CA . LEU A 1 90 ? -15.034 -6.519 -1.030 1.00 97.50 90 LEU A CA 1
ATOM 671 C C . LEU A 1 90 ? -16.427 -7.148 -1.202 1.00 97.50 90 LEU A C 1
ATOM 673 O O . LEU A 1 90 ? -17.307 -6.957 -0.367 1.00 97.50 90 LEU A O 1
ATOM 677 N N . ALA A 1 91 ? -16.609 -7.979 -2.230 1.00 98.31 91 ALA A N 1
ATOM 678 C CA . ALA A 1 91 ? -17.849 -8.720 -2.458 1.00 98.31 91 ALA A CA 1
ATOM 679 C C . ALA A 1 91 ? -18.140 -9.784 -1.379 1.00 98.31 91 ALA A C 1
ATOM 681 O O . ALA A 1 91 ? -19.272 -10.243 -1.259 1.00 98.31 91 ALA A O 1
ATOM 682 N N . ASN A 1 92 ? -17.140 -10.164 -0.578 1.00 98.00 92 ASN A N 1
ATOM 683 C CA . ASN A 1 92 ? -17.226 -11.190 0.463 1.00 98.00 92 ASN A CA 1
ATOM 684 C C . ASN A 1 92 ? -17.119 -10.600 1.881 1.00 98.00 92 ASN A C 1
ATOM 686 O O . ASN A 1 92 ? -16.559 -11.209 2.797 1.00 98.00 92 ASN A O 1
ATOM 690 N N . GLY A 1 93 ? -17.665 -9.398 2.073 1.00 97.44 93 GLY A N 1
ATOM 691 C CA . GLY A 1 93 ? -17.813 -8.773 3.389 1.00 97.44 93 GLY A CA 1
ATOM 692 C C . GLY A 1 93 ? -16.538 -8.140 3.940 1.00 97.44 93 GLY A C 1
ATOM 693 O O . GLY A 1 93 ? -16.490 -7.823 5.129 1.00 97.44 93 GLY A O 1
ATOM 694 N N . TRP A 1 94 ? -15.508 -7.975 3.110 1.00 97.94 94 TRP A N 1
ATOM 695 C CA . TRP A 1 94 ? -14.407 -7.062 3.399 1.00 97.94 94 TRP A CA 1
ATOM 696 C C . TRP A 1 94 ? -14.745 -5.653 2.908 1.00 97.94 94 TRP A C 1
ATOM 698 O O . TRP A 1 94 ? -15.736 -5.426 2.218 1.00 97.94 94 TRP A O 1
ATOM 708 N N . SER A 1 95 ? -13.904 -4.696 3.268 1.00 97.00 95 SER A N 1
ATOM 709 C CA . SER A 1 95 ? -14.032 -3.290 2.898 1.00 97.00 95 SER A CA 1
ATOM 710 C C . SER A 1 95 ? -12.662 -2.708 2.560 1.00 97.00 95 SER A C 1
ATOM 712 O O . SER A 1 95 ? -11.626 -3.315 2.833 1.00 97.00 95 SER A O 1
ATOM 714 N N . ASP A 1 96 ? -12.633 -1.490 2.033 1.00 96.06 96 ASP A N 1
ATOM 715 C CA . ASP A 1 96 ? -11.376 -0.764 1.819 1.00 96.06 96 ASP A CA 1
ATOM 716 C C . ASP A 1 96 ? -10.632 -0.411 3.114 1.00 96.06 96 ASP A C 1
ATOM 718 O O . ASP A 1 96 ? -9.460 -0.046 3.084 1.00 96.06 96 ASP A O 1
ATOM 722 N N . GLU A 1 97 ? -11.287 -0.568 4.263 1.00 97.31 97 GLU A N 1
ATOM 723 C CA . GLU A 1 97 ? -10.674 -0.470 5.593 1.00 97.31 97 GLU A CA 1
ATOM 724 C C . GLU A 1 97 ? -9.869 -1.725 5.950 1.00 97.31 97 GLU A C 1
ATOM 726 O O . GLU A 1 97 ? -9.122 -1.748 6.922 1.00 97.31 97 GLU A O 1
ATOM 731 N N . THR A 1 98 ? -10.059 -2.815 5.209 1.00 98.06 98 THR A N 1
ATOM 732 C CA . THR A 1 98 ? -9.498 -4.131 5.533 1.00 98.06 98 THR A CA 1
ATOM 733 C C . THR A 1 98 ? -8.698 -4.733 4.382 1.00 98.06 98 THR A C 1
ATOM 735 O O . THR A 1 98 ? -8.018 -5.730 4.599 1.00 98.06 98 THR A O 1
ATOM 738 N N . VAL A 1 99 ? -8.704 -4.134 3.188 1.00 98.38 99 VAL A N 1
ATOM 739 C CA . VAL A 1 99 ? -7.942 -4.608 2.023 1.00 98.38 99 VAL A CA 1
ATOM 740 C C . VAL A 1 99 ? -6.998 -3.514 1.529 1.00 98.38 99 VAL A C 1
ATOM 742 O O . VAL A 1 99 ? -7.427 -2.451 1.087 1.00 98.38 99 VAL A O 1
ATOM 745 N N . TYR A 1 100 ? -5.701 -3.800 1.584 1.00 98.69 100 TYR A N 1
ATOM 746 C CA . TYR A 1 100 ? -4.620 -2.868 1.284 1.00 98.69 100 TYR A CA 1
ATOM 747 C C . TYR A 1 100 ? -3.688 -3.421 0.205 1.00 98.69 100 TYR A C 1
ATOM 749 O O . TYR A 1 100 ? -3.537 -4.635 0.043 1.00 98.69 100 TYR A O 1
ATOM 757 N N . GLY A 1 101 ? -3.017 -2.522 -0.507 1.00 98.31 101 GLY A N 1
ATOM 758 C CA . GLY A 1 101 ? -1.998 -2.853 -1.497 1.00 98.31 101 GLY A CA 1
ATOM 759 C C . GLY A 1 101 ? -1.089 -1.660 -1.744 1.00 98.31 101 GLY A C 1
ATOM 760 O O . GLY A 1 101 ? -1.544 -0.520 -1.687 1.00 98.31 101 GLY A O 1
ATOM 761 N N . THR A 1 102 ? 0.191 -1.914 -2.012 1.00 98.00 102 THR A N 1
ATOM 762 C CA . THR A 1 102 ? 1.134 -0.886 -2.469 1.00 98.00 102 THR A CA 1
ATOM 763 C C . THR A 1 102 ? 1.938 -1.393 -3.651 1.00 98.00 102 THR A C 1
ATOM 765 O O . THR A 1 102 ? 2.224 -2.591 -3.735 1.00 98.00 102 THR A O 1
ATOM 768 N N . THR A 1 103 ? 2.297 -0.489 -4.559 1.00 98.00 103 THR A N 1
ATOM 769 C CA . THR A 1 103 ? 3.177 -0.825 -5.676 1.00 98.00 103 THR A CA 1
ATOM 770 C C . THR A 1 103 ? 4.629 -0.565 -5.299 1.00 98.00 103 THR A C 1
ATOM 772 O O . THR A 1 103 ? 5.017 0.573 -5.026 1.00 98.00 103 THR A O 1
ATOM 775 N N . TYR A 1 104 ? 5.449 -1.613 -5.300 1.00 96.94 104 TYR A N 1
ATOM 776 C CA . TYR A 1 104 ? 6.900 -1.485 -5.213 1.00 96.94 104 TYR A CA 1
ATOM 777 C C . TYR A 1 104 ? 7.518 -1.340 -6.610 1.00 96.94 104 TYR A C 1
ATOM 779 O O . TYR A 1 104 ? 6.965 -1.801 -7.609 1.00 96.94 104 TYR A O 1
ATOM 787 N N . GLY A 1 105 ? 8.689 -0.706 -6.680 1.00 94.88 105 GLY A N 1
ATOM 788 C CA . GLY A 1 105 ? 9.409 -0.503 -7.938 1.00 94.88 105 GLY A CA 1
ATOM 789 C C . GLY A 1 105 ? 8.700 0.449 -8.901 1.00 94.88 105 GLY A C 1
ATOM 790 O O . GLY A 1 105 ? 7.933 1.320 -8.498 1.00 94.88 105 GLY A O 1
ATOM 791 N N . ASP A 1 106 ? 8.961 0.296 -10.191 1.00 93.44 106 ASP A N 1
ATOM 792 C CA . ASP A 1 106 ? 8.557 1.244 -11.238 1.00 93.44 106 ASP A CA 1
ATOM 793 C C . ASP A 1 106 ? 7.172 0.974 -11.852 1.00 93.44 106 ASP A C 1
ATOM 795 O O . ASP A 1 106 ? 6.820 1.552 -12.875 1.00 93.44 106 ASP A O 1
ATOM 799 N N . GLY A 1 107 ? 6.383 0.085 -11.247 1.00 91.75 107 GLY A N 1
ATOM 800 C CA . GLY A 1 107 ? 5.071 -0.288 -11.771 1.00 91.75 107 GLY A CA 1
ATOM 801 C C . GLY A 1 107 ? 5.114 -1.163 -13.029 1.00 91.75 107 GLY A C 1
ATOM 802 O O . GLY A 1 107 ? 4.130 -1.226 -13.762 1.00 91.75 107 GLY A O 1
ATOM 803 N N . GLY A 1 108 ? 6.231 -1.854 -13.269 1.00 90.50 108 GLY A N 1
ATOM 804 C CA . GLY A 1 108 ? 6.387 -2.813 -14.361 1.00 90.50 108 GLY A CA 1
ATOM 805 C C . GLY A 1 108 ? 6.990 -2.231 -15.634 1.00 90.50 108 GLY A C 1
ATOM 806 O O . GLY A 1 108 ? 6.882 -2.855 -16.687 1.00 90.50 108 GLY A O 1
ATOM 807 N N . ALA A 1 109 ? 7.637 -1.068 -15.541 1.00 91.56 109 ALA A N 1
ATOM 808 C CA . ALA A 1 109 ? 8.372 -0.477 -16.654 1.00 91.56 109 ALA A CA 1
ATOM 809 C C . ALA A 1 109 ? 9.652 -1.273 -16.975 1.00 91.56 109 ALA A C 1
ATOM 811 O O . ALA A 1 109 ? 10.013 -1.431 -18.143 1.00 91.56 109 ALA A O 1
ATOM 812 N N . THR A 1 110 ? 10.322 -1.819 -15.956 1.00 91.56 110 THR A N 1
ATOM 813 C CA . THR A 1 110 ? 11.493 -2.682 -16.139 1.00 91.56 110 THR A CA 1
ATOM 814 C C . THR A 1 110 ? 11.084 -4.033 -16.722 1.00 91.56 110 THR A C 1
ATOM 816 O O . THR A 1 110 ? 10.225 -4.735 -16.185 1.00 91.56 110 THR A O 1
ATOM 819 N N . ALA A 1 111 ? 11.749 -4.429 -17.811 1.00 90.38 111 ALA A N 1
ATOM 820 C CA . ALA A 1 111 ? 11.531 -5.719 -18.455 1.00 90.38 111 ALA A CA 1
ATOM 821 C C . ALA A 1 111 ? 11.797 -6.891 -17.494 1.00 90.38 111 ALA A C 1
ATOM 823 O O . ALA A 1 111 ? 12.747 -6.860 -16.712 1.00 90.38 111 ALA A O 1
ATOM 824 N N . VAL A 1 112 ? 10.984 -7.948 -17.589 1.00 89.31 112 VAL A N 1
ATOM 825 C CA . VAL A 1 112 ? 10.960 -9.074 -16.638 1.00 89.31 112 VAL A CA 1
ATOM 826 C C . VAL A 1 112 ? 12.341 -9.704 -16.399 1.00 89.31 112 VAL A C 1
ATOM 828 O O . VAL A 1 112 ? 12.691 -10.011 -15.266 1.00 89.31 112 VAL A O 1
ATOM 831 N N . GLN A 1 113 ? 13.176 -9.825 -17.432 1.00 90.94 113 GLN A N 1
ATOM 832 C CA . GLN A 1 113 ? 14.523 -10.397 -17.336 1.00 90.94 113 GLN A CA 1
ATOM 833 C C . GLN A 1 113 ? 15.510 -9.549 -16.515 1.00 90.94 113 GLN A C 1
ATOM 835 O O . GLN A 1 113 ? 16.559 -10.049 -16.120 1.00 90.94 113 GLN A O 1
ATOM 840 N N . ASN A 1 114 ? 15.178 -8.282 -16.259 1.00 90.25 114 ASN A N 1
ATOM 841 C CA . ASN A 1 114 ? 16.036 -7.319 -15.572 1.00 90.25 114 ASN A CA 1
ATOM 842 C C . ASN A 1 114 ? 15.551 -6.991 -14.155 1.00 90.25 114 ASN A C 1
ATOM 844 O O . ASN A 1 114 ? 16.236 -6.267 -13.432 1.00 90.25 114 ASN A O 1
ATOM 848 N N . VAL A 1 115 ? 14.384 -7.493 -13.737 1.00 88.25 115 VAL A N 1
ATOM 849 C CA . VAL A 1 115 ? 13.900 -7.246 -12.377 1.00 88.25 115 VAL A CA 1
ATOM 850 C C . VAL A 1 115 ? 14.580 -8.216 -11.422 1.00 88.25 115 VAL A C 1
ATOM 852 O O . VAL A 1 115 ? 14.423 -9.433 -11.506 1.00 88.25 115 VAL A O 1
ATOM 855 N N . LYS A 1 116 ? 15.289 -7.645 -10.456 1.00 88.88 116 LYS A N 1
ATOM 856 C CA . LYS A 1 116 ? 15.840 -8.352 -9.303 1.00 88.88 116 LYS A CA 1
ATOM 857 C C . LYS A 1 116 ? 15.135 -7.895 -8.035 1.00 88.88 116 LYS A C 1
ATOM 859 O O . LYS A 1 116 ? 14.558 -6.812 -7.984 1.00 88.88 116 LYS A O 1
ATOM 864 N N . MET A 1 117 ? 15.192 -8.726 -7.003 1.00 88.88 117 MET A N 1
ATOM 865 C CA . MET A 1 117 ? 14.790 -8.292 -5.673 1.00 88.88 117 MET A CA 1
ATOM 866 C C . MET A 1 117 ? 15.760 -7.204 -5.192 1.00 88.88 117 MET A C 1
ATOM 868 O O . MET A 1 117 ? 16.968 -7.421 -5.195 1.00 88.88 117 MET A O 1
ATOM 872 N N . ASP A 1 118 ? 15.221 -6.055 -4.796 1.00 92.38 118 ASP A N 1
ATOM 873 C CA . ASP A 1 118 ? 15.973 -4.864 -4.385 1.00 92.38 118 ASP A CA 1
ATOM 874 C C . ASP A 1 118 ? 15.577 -4.463 -2.956 1.00 92.38 118 ASP A C 1
ATOM 876 O O . ASP A 1 118 ? 14.425 -4.695 -2.552 1.00 92.38 118 ASP A O 1
ATOM 880 N N . CYS A 1 119 ? 16.489 -3.876 -2.169 1.00 94.69 119 CYS A N 1
ATOM 881 C CA . CYS A 1 119 ? 16.132 -3.461 -0.813 1.00 94.69 119 CYS A CA 1
ATOM 882 C C . CYS A 1 119 ? 15.009 -2.424 -0.800 1.00 94.69 119 CYS A C 1
ATOM 884 O O . CYS A 1 119 ? 14.141 -2.491 0.071 1.00 94.69 119 CYS A O 1
ATOM 886 N N . ALA A 1 120 ? 14.941 -1.533 -1.789 1.00 95.19 120 ALA A N 1
ATOM 887 C CA . ALA A 1 120 ? 13.857 -0.567 -1.900 1.00 95.19 120 ALA A CA 1
ATOM 888 C C . ALA A 1 120 ? 12.489 -1.259 -2.012 1.00 95.19 120 ALA A C 1
ATOM 890 O O . ALA A 1 120 ? 11.516 -0.805 -1.409 1.00 95.19 120 ALA A O 1
ATOM 891 N N . PHE A 1 121 ? 12.405 -2.401 -2.704 1.00 96.12 121 PHE A N 1
ATOM 892 C CA . PHE A 1 121 ? 11.143 -3.138 -2.844 1.00 96.12 121 PHE A CA 1
ATOM 893 C C . PHE A 1 121 ? 10.725 -3.773 -1.517 1.00 96.12 121 PHE A C 1
ATOM 895 O O . PHE A 1 121 ? 9.561 -3.707 -1.121 1.00 96.12 121 PHE A O 1
ATOM 902 N N . VAL A 1 122 ? 11.692 -4.346 -0.797 1.00 97.00 122 VAL A N 1
ATOM 903 C CA . VAL A 1 122 ? 11.479 -4.903 0.545 1.00 97.00 122 VAL A CA 1
ATOM 904 C C . VAL A 1 122 ? 11.046 -3.817 1.522 1.00 97.00 122 VAL A C 1
ATOM 906 O O . VAL A 1 122 ? 10.101 -4.025 2.282 1.00 97.00 122 VAL A O 1
ATOM 909 N N . MET A 1 123 ? 11.710 -2.663 1.497 1.00 97.00 123 MET A N 1
ATOM 910 C CA . MET A 1 123 ? 11.412 -1.542 2.383 1.00 97.00 123 MET A CA 1
ATOM 911 C C . MET A 1 123 ? 10.035 -0.948 2.104 1.00 97.00 123 MET A C 1
ATOM 913 O O . MET A 1 123 ? 9.313 -0.669 3.056 1.00 97.00 123 MET A O 1
ATOM 917 N N . GLN A 1 124 ? 9.619 -0.848 0.839 1.00 97.94 124 GLN A N 1
ATOM 918 C CA . GLN A 1 124 ? 8.262 -0.427 0.483 1.00 97.94 124 GLN A CA 1
ATOM 919 C C . GLN A 1 124 ? 7.207 -1.325 1.149 1.00 97.94 124 GLN A C 1
ATOM 921 O O . GLN A 1 124 ? 6.305 -0.840 1.833 1.00 97.94 124 GLN A O 1
ATOM 926 N N . VAL A 1 125 ? 7.348 -2.648 1.011 1.00 98.31 125 VAL A N 1
ATOM 927 C CA . VAL A 1 125 ? 6.406 -3.616 1.598 1.00 98.31 125 VAL A CA 1
ATOM 928 C C . VAL A 1 125 ? 6.488 -3.622 3.127 1.00 98.31 125 VAL A C 1
ATOM 930 O O . VAL A 1 125 ? 5.457 -3.678 3.795 1.00 98.31 125 VAL A O 1
ATOM 933 N N . ARG A 1 126 ? 7.690 -3.514 3.706 1.00 98.19 126 ARG A N 1
ATOM 934 C CA . ARG A 1 126 ? 7.883 -3.437 5.162 1.00 98.19 126 ARG A CA 1
ATOM 935 C C . ARG A 1 126 ? 7.223 -2.197 5.755 1.00 98.19 126 ARG A C 1
ATOM 937 O O . ARG A 1 126 ? 6.522 -2.307 6.758 1.00 98.19 126 ARG A O 1
ATOM 944 N N . ASN A 1 127 ? 7.416 -1.041 5.133 1.00 98.44 127 ASN A N 1
ATOM 945 C CA . ASN A 1 127 ? 6.819 0.212 5.580 1.00 98.44 127 ASN A CA 1
ATOM 946 C C . ASN A 1 127 ? 5.294 0.147 5.478 1.00 98.44 127 ASN A C 1
ATOM 948 O O . ASN A 1 1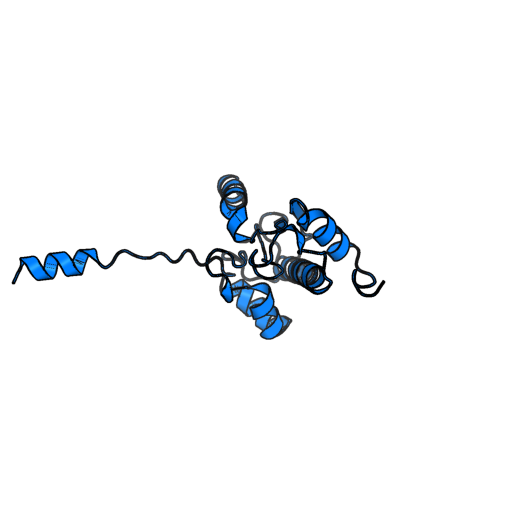27 ? 4.609 0.547 6.415 1.00 98.44 127 ASN A O 1
ATOM 952 N N . MET A 1 128 ? 4.764 -0.452 4.408 1.00 98.69 128 MET A N 1
ATOM 953 C CA . MET A 1 128 ? 3.327 -0.680 4.276 1.00 98.69 128 MET A CA 1
ATOM 954 C C . MET A 1 128 ? 2.779 -1.601 5.375 1.00 98.69 128 MET A C 1
ATOM 956 O O . MET A 1 128 ? 1.742 -1.297 5.957 1.00 98.69 128 MET A O 1
ATOM 960 N N . LEU A 1 129 ? 3.480 -2.686 5.725 1.00 98.69 129 LEU A N 1
ATOM 961 C CA . LEU A 1 129 ? 3.090 -3.563 6.838 1.00 98.69 129 LEU A CA 1
ATOM 962 C C . LEU A 1 129 ? 3.027 -2.812 8.174 1.00 98.69 129 LEU A C 1
ATOM 964 O O . LEU A 1 129 ? 2.057 -2.973 8.914 1.00 98.69 129 LEU A O 1
ATOM 968 N N . ILE A 1 130 ? 4.038 -1.990 8.471 1.00 98.56 130 ILE A N 1
ATOM 969 C CA . ILE A 1 130 ? 4.106 -1.179 9.699 1.00 98.56 130 ILE A CA 1
ATOM 970 C C . ILE A 1 130 ? 2.945 -0.185 9.747 1.00 98.56 130 ILE A C 1
ATOM 972 O O . ILE A 1 130 ? 2.253 -0.078 10.756 1.00 98.56 130 ILE A O 1
ATOM 976 N N . VAL A 1 131 ? 2.709 0.512 8.640 1.00 98.56 131 VAL A N 1
ATOM 977 C CA . VAL A 1 131 ? 1.657 1.518 8.518 1.00 98.56 131 VAL A CA 1
ATOM 978 C C . VAL A 1 131 ? 0.266 0.893 8.646 1.00 98.56 131 VAL A C 1
ATOM 980 O O . VAL A 1 131 ? -0.546 1.392 9.420 1.00 98.56 131 VAL A O 1
ATOM 983 N N . VAL A 1 132 ? -0.016 -0.221 7.962 1.00 98.69 132 VAL A N 1
ATOM 984 C CA . VAL A 1 132 ? -1.313 -0.915 8.066 1.00 98.69 132 VAL A CA 1
ATOM 985 C C . VAL A 1 132 ? -1.522 -1.451 9.481 1.00 98.69 132 VAL A C 1
ATOM 987 O O . VAL A 1 132 ? -2.605 -1.285 10.041 1.00 98.69 132 VAL A O 1
ATOM 990 N N . ASN A 1 133 ? -0.489 -2.036 10.094 1.00 98.56 133 ASN A N 1
ATOM 991 C CA . ASN A 1 133 ? -0.546 -2.489 11.481 1.00 98.56 133 ASN A CA 1
ATOM 992 C C . ASN A 1 133 ? -0.866 -1.339 12.447 1.00 98.56 133 ASN A C 1
ATOM 994 O O . ASN A 1 133 ? -1.781 -1.469 13.256 1.00 98.56 133 ASN A O 1
ATOM 998 N N . GLY A 1 134 ? -0.154 -0.215 12.345 1.00 98.38 134 GLY A N 1
ATOM 999 C CA . GLY A 1 134 ? -0.360 0.941 13.217 1.00 98.38 134 GLY A CA 1
ATOM 1000 C C . GLY A 1 134 ? -1.713 1.619 12.997 1.00 98.38 134 GLY A C 1
ATOM 1001 O O . GLY A 1 134 ? -2.380 1.997 13.958 1.00 98.38 134 GLY A O 1
ATOM 1002 N N . PHE A 1 135 ? -2.171 1.717 11.751 1.00 98.50 135 PHE A N 1
ATOM 1003 C CA . PHE A 1 135 ? -3.450 2.346 11.432 1.00 98.50 135 PHE A CA 1
ATOM 1004 C C . PHE A 1 135 ? -4.640 1.512 11.917 1.00 98.50 135 PHE A C 1
ATOM 1006 O O . PHE A 1 135 ? -5.613 2.052 12.437 1.00 98.50 135 PHE A O 1
ATOM 1013 N N . THR A 1 136 ? -4.551 0.190 11.785 1.00 98.50 136 THR A N 1
ATOM 1014 C CA . THR A 1 136 ? -5.641 -0.735 12.129 1.00 98.50 136 THR A CA 1
ATOM 1015 C C . THR A 1 136 ? -5.495 -1.372 13.508 1.00 98.50 136 THR A C 1
ATOM 1017 O O . THR A 1 136 ? -6.357 -2.151 13.889 1.00 98.50 136 THR A O 1
ATOM 1020 N N . GLN A 1 137 ? -4.404 -1.124 14.242 1.00 98.25 137 GLN A N 1
ATOM 1021 C CA . GLN A 1 137 ? -4.110 -1.742 15.547 1.00 98.25 137 GLN A CA 1
ATOM 1022 C C . GLN A 1 137 ? -4.280 -3.280 15.549 1.00 98.25 137 GLN A C 1
ATOM 1024 O O . GLN A 1 137 ? -4.747 -3.890 16.517 1.00 98.25 137 GLN A O 1
ATOM 1029 N N . GLN A 1 138 ? -3.926 -3.923 14.431 1.00 97.75 138 GLN A N 1
ATOM 1030 C CA . GLN A 1 138 ? -4.105 -5.357 14.200 1.00 97.75 138 GLN A CA 1
ATOM 1031 C C . GLN A 1 138 ? -2.903 -5.979 13.489 1.00 97.75 138 GLN A C 1
ATOM 1033 O O . GLN A 1 138 ? -2.154 -5.318 12.771 1.00 97.75 138 GLN A O 1
ATOM 1038 N N . LYS A 1 139 ? -2.731 -7.297 13.659 1.00 98.31 139 LYS A N 1
ATOM 1039 C CA . LYS A 1 139 ? -1.830 -8.089 12.803 1.00 98.31 139 LYS A CA 1
ATOM 1040 C C . LYS A 1 139 ? -2.295 -7.997 11.343 1.00 98.31 139 LYS A C 1
ATOM 1042 O O . LYS A 1 139 ? -3.476 -7.792 11.105 1.00 98.31 139 LYS A O 1
ATOM 1047 N N . VAL A 1 140 ? -1.395 -8.189 10.383 1.00 98.56 140 VAL A N 1
ATOM 1048 C CA . VAL A 1 140 ? -1.711 -8.088 8.948 1.00 98.56 140 VAL A CA 1
ATOM 1049 C C . VAL A 1 140 ? -1.569 -9.456 8.288 1.00 98.56 140 VAL A C 1
ATOM 1051 O O . VAL A 1 140 ? -0.555 -10.127 8.484 1.00 98.56 140 VAL A O 1
ATOM 1054 N N . ASP A 1 141 ? -2.573 -9.863 7.515 1.00 98.69 141 ASP A N 1
ATOM 1055 C CA . ASP A 1 141 ? -2.495 -11.013 6.615 1.00 98.69 141 ASP A CA 1
ATOM 1056 C C . ASP A 1 141 ? -1.863 -10.618 5.295 1.00 98.69 141 ASP A C 1
ATOM 1058 O O . ASP A 1 141 ? -2.222 -9.601 4.715 1.00 98.69 141 ASP A O 1
ATOM 1062 N N . VAL A 1 142 ? -0.933 -11.427 4.794 1.00 98.75 142 VAL A N 1
ATOM 1063 C CA . VAL A 1 142 ? -0.193 -11.084 3.578 1.00 98.75 142 VAL A CA 1
ATOM 1064 C C . VAL A 1 142 ? -0.469 -12.095 2.482 1.00 98.75 142 VAL A C 1
ATOM 1066 O O . VAL A 1 142 ? -0.240 -13.291 2.655 1.00 98.75 142 VAL A O 1
ATOM 1069 N N . ILE A 1 143 ? -0.917 -11.596 1.332 1.00 98.62 143 ILE A N 1
ATOM 1070 C CA . ILE A 1 143 ? -1.107 -12.376 0.109 1.00 98.62 143 ILE A CA 1
ATOM 1071 C C . ILE A 1 143 ? -0.031 -11.934 -0.878 1.00 98.62 143 ILE A C 1
ATOM 1073 O O . ILE A 1 143 ? -0.164 -10.907 -1.539 1.00 98.62 143 ILE A O 1
ATOM 1077 N N . GLY A 1 144 ? 1.060 -12.695 -0.947 1.00 98.19 144 GLY A N 1
ATOM 1078 C CA . GLY A 1 144 ? 2.139 -12.450 -1.902 1.00 98.19 144 GLY A CA 1
ATOM 1079 C C . GLY A 1 144 ? 1.978 -13.290 -3.163 1.00 98.19 144 GLY A C 1
ATOM 1080 O O . GLY A 1 144 ? 1.772 -14.500 -3.062 1.00 98.19 144 GLY A O 1
ATOM 1081 N N . TYR A 1 145 ? 2.135 -12.670 -4.332 1.00 98.06 145 TYR A N 1
ATOM 1082 C CA . TYR A 1 145 ? 2.116 -13.344 -5.632 1.00 98.06 145 TYR A CA 1
ATOM 1083 C C . TYR A 1 145 ? 3.487 -13.306 -6.315 1.00 98.06 145 TYR A C 1
ATOM 1085 O O . TYR A 1 145 ? 4.087 -12.239 -6.443 1.00 98.06 145 TYR A O 1
ATOM 1093 N N . SER A 1 146 ? 3.950 -14.449 -6.836 1.00 97.06 146 SER A N 1
ATOM 1094 C CA . SER A 1 146 ? 5.208 -14.551 -7.594 1.00 97.06 146 SER A CA 1
ATOM 1095 C C . SER A 1 146 ? 6.384 -13.929 -6.815 1.00 97.06 146 SER A C 1
ATOM 1097 O O . SER A 1 146 ? 6.582 -14.274 -5.652 1.00 97.06 146 SER A O 1
ATOM 1099 N N . LEU A 1 147 ? 7.145 -12.993 -7.398 1.00 96.38 147 LEU A N 1
ATOM 1100 C CA . LEU A 1 147 ? 8.233 -12.265 -6.725 1.00 96.38 147 LEU A CA 1
ATOM 1101 C C . LEU A 1 147 ? 7.776 -11.508 -5.458 1.00 96.38 147 LEU A C 1
ATOM 1103 O O . LEU A 1 147 ? 8.572 -11.304 -4.541 1.00 96.38 147 LEU A O 1
ATOM 1107 N N . GLY A 1 148 ? 6.493 -11.160 -5.350 1.00 97.62 148 GLY A N 1
ATOM 1108 C CA . GLY A 1 148 ? 5.912 -10.567 -4.150 1.00 97.62 148 GLY A CA 1
ATOM 1109 C C . GLY A 1 148 ? 5.967 -11.483 -2.928 1.00 97.62 148 GLY A C 1
ATOM 1110 O O . GLY A 1 148 ? 6.100 -10.997 -1.807 1.00 97.62 148 GLY A O 1
ATOM 1111 N N . SER A 1 149 ? 5.926 -12.809 -3.111 1.00 98.12 149 SER A N 1
ATOM 1112 C CA . SER A 1 149 ? 5.982 -13.781 -2.010 1.00 98.12 149 SER A CA 1
ATOM 1113 C C . SER A 1 149 ? 7.323 -13.747 -1.249 1.00 98.12 149 SER A C 1
ATOM 1115 O O . SER A 1 149 ? 7.300 -13.567 -0.026 1.00 98.12 149 SER A O 1
ATOM 1117 N N . PRO A 1 150 ? 8.504 -13.865 -1.896 1.00 96.56 150 PRO A N 1
ATOM 1118 C CA . PRO A 1 150 ? 9.780 -13.711 -1.198 1.00 96.56 150 PRO A CA 1
ATOM 1119 C C . PRO A 1 150 ? 10.029 -12.275 -0.707 1.00 96.56 150 PRO A C 1
ATOM 1121 O O . PRO A 1 150 ? 10.608 -12.120 0.370 1.00 96.56 150 PRO A O 1
ATOM 1124 N N . ILE A 1 151 ? 9.547 -11.238 -1.412 1.00 97.31 151 ILE A N 1
ATOM 1125 C CA . ILE A 1 151 ? 9.616 -9.843 -0.934 1.00 97.31 151 ILE A CA 1
ATOM 1126 C C . ILE A 1 151 ? 8.876 -9.684 0.393 1.00 97.31 151 ILE A C 1
ATOM 1128 O O . ILE A 1 151 ? 9.466 -9.221 1.371 1.00 97.31 151 ILE A O 1
ATOM 1132 N N . ALA A 1 152 ? 7.621 -10.130 0.458 1.00 98.12 152 ALA A N 1
ATOM 1133 C CA . ALA A 1 152 ? 6.820 -10.106 1.675 1.00 98.12 152 ALA A CA 1
ATOM 1134 C C . ALA A 1 152 ? 7.501 -10.865 2.819 1.00 98.12 152 ALA A C 1
ATOM 1136 O O . ALA A 1 152 ? 7.634 -10.340 3.925 1.00 98.12 152 ALA A O 1
ATOM 1137 N N . ARG A 1 153 ? 8.005 -12.077 2.550 1.00 97.06 153 ARG A N 1
ATOM 1138 C CA . ARG A 1 153 ? 8.722 -12.874 3.555 1.00 97.06 153 ARG A CA 1
ATOM 1139 C C . ARG A 1 153 ? 9.929 -12.121 4.114 1.00 97.06 153 ARG A C 1
ATOM 1141 O O . ARG A 1 153 ? 10.109 -12.082 5.330 1.00 97.06 153 ARG A O 1
ATOM 1148 N N . LYS A 1 154 ? 10.745 -11.508 3.252 1.00 96.50 154 LYS A N 1
ATOM 1149 C CA . LYS A 1 154 ? 11.916 -10.735 3.686 1.00 96.50 154 LYS A CA 1
ATOM 1150 C C . LYS A 1 154 ? 11.518 -9.485 4.473 1.00 96.50 154 LYS A C 1
ATOM 1152 O O . LYS A 1 154 ? 12.131 -9.213 5.502 1.00 96.50 154 LYS A O 1
ATOM 1157 N N . ALA A 1 155 ? 10.474 -8.776 4.045 1.00 97.00 155 ALA A N 1
ATOM 1158 C CA . ALA A 1 155 ? 9.940 -7.610 4.746 1.00 97.00 155 ALA A CA 1
ATOM 1159 C C . ALA A 1 155 ? 9.472 -7.951 6.173 1.00 97.00 155 ALA A C 1
ATOM 1161 O O . ALA A 1 155 ? 9.725 -7.174 7.097 1.00 97.00 155 ALA A O 1
ATOM 1162 N N . ILE A 1 156 ? 8.858 -9.126 6.359 1.00 97.12 156 ILE A N 1
ATOM 1163 C CA . ILE A 1 156 ? 8.418 -9.646 7.664 1.00 97.12 156 ILE A CA 1
ATOM 1164 C C . ILE A 1 156 ? 9.617 -10.032 8.538 1.00 97.12 156 ILE A C 1
ATOM 1166 O O . ILE A 1 156 ? 9.698 -9.610 9.689 1.00 97.12 156 ILE A O 1
ATOM 1170 N N . MET A 1 157 ? 10.558 -10.815 8.003 1.00 95.25 157 MET A N 1
ATOM 1171 C CA . MET A 1 157 ? 11.699 -11.329 8.775 1.00 95.25 157 MET A CA 1
ATOM 1172 C C . MET A 1 157 ? 12.724 -10.249 9.150 1.00 95.25 157 MET A C 1
ATOM 1174 O O . MET A 1 157 ? 13.400 -10.382 10.166 1.00 95.25 157 MET A O 1
ATOM 1178 N N . GLY A 1 158 ? 12.859 -9.193 8.343 1.00 90.94 158 GLY A N 1
ATOM 1179 C CA . GLY A 1 158 ? 13.866 -8.152 8.548 1.00 90.94 158 GLY A CA 1
ATOM 1180 C C . GLY A 1 158 ? 15.307 -8.630 8.302 1.00 90.94 158 GLY A C 1
ATOM 1181 O O . GLY A 1 158 ? 15.573 -9.479 7.440 1.00 90.94 158 GLY A O 1
ATOM 1182 N N . GLY A 1 159 ? 16.251 -8.042 9.042 1.00 88.75 159 GLY A N 1
ATOM 1183 C CA . GLY A 1 159 ? 17.696 -8.237 8.867 1.00 88.75 159 GLY A CA 1
ATOM 1184 C C . GLY A 1 159 ? 18.284 -7.410 7.717 1.00 88.75 159 GLY A C 1
ATOM 1185 O O . GLY A 1 159 ? 17.641 -6.486 7.226 1.00 88.75 159 GLY A O 1
ATOM 1186 N N . ASN A 1 160 ? 19.497 -7.763 7.280 1.00 87.44 160 ASN A N 1
ATOM 1187 C CA . ASN A 1 160 ? 20.222 -7.027 6.238 1.00 87.44 160 ASN A CA 1
ATOM 1188 C C . ASN A 1 160 ? 19.444 -6.973 4.920 1.00 87.44 160 ASN A C 1
ATOM 1190 O O . ASN A 1 160 ? 18.729 -7.922 4.572 1.00 87.44 160 ASN A O 1
ATOM 1194 N N . CYS A 1 161 ? 19.610 -5.873 4.191 1.00 80.88 161 CYS A N 1
ATOM 1195 C CA . CYS A 1 161 ? 19.091 -5.726 2.840 1.00 80.88 161 CYS A CA 1
ATOM 1196 C C . CYS A 1 161 ? 19.584 -6.857 1.919 1.00 80.88 161 CYS A C 1
ATOM 1198 O O . CYS A 1 161 ? 20.653 -7.425 2.128 1.00 80.88 161 CYS A O 1
ATOM 1200 N N . VAL A 1 162 ? 18.786 -7.193 0.903 1.00 75.62 162 VAL A N 1
ATOM 1201 C CA . VAL A 1 162 ? 19.065 -8.310 -0.024 1.00 75.62 162 VAL A CA 1
ATOM 1202 C C . VAL A 1 162 ? 20.239 -8.068 -0.974 1.00 75.62 162 VAL A C 1
ATOM 1204 O O . VAL A 1 162 ? 20.760 -9.016 -1.548 1.00 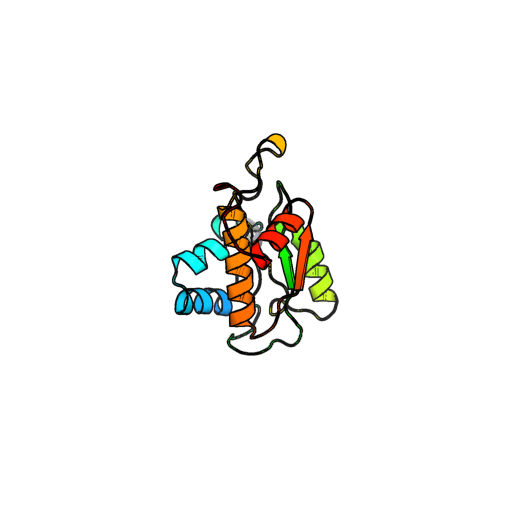75.62 162 VAL A O 1
ATOM 1207 N N . ASP A 1 163 ? 20.623 -6.812 -1.143 1.00 76.44 163 ASP A N 1
ATOM 1208 C CA . ASP A 1 163 ? 21.671 -6.303 -2.029 1.00 76.44 163 ASP A CA 1
ATOM 1209 C C . ASP A 1 163 ? 22.972 -5.952 -1.286 1.00 76.44 163 ASP A C 1
ATOM 1211 O O . ASP A 1 163 ? 24.005 -5.795 -1.929 1.00 76.44 163 ASP A O 1
ATOM 1215 N N . ASN A 1 164 ? 22.945 -5.905 0.050 1.00 63.25 164 ASN A N 1
ATOM 1216 C CA . ASN A 1 164 ? 24.105 -5.635 0.910 1.00 63.25 164 ASN A CA 1
ATOM 1217 C C . ASN A 1 164 ? 24.649 -6.919 1.568 1.00 63.25 164 ASN A C 1
ATOM 1219 O O . ASN A 1 164 ? 25.102 -6.876 2.714 1.00 63.25 164 ASN A O 1
ATOM 1223 N N . GLY A 1 165 ? 24.491 -8.058 0.886 1.00 51.28 165 GLY A N 1
ATOM 1224 C CA . GLY A 1 165 ? 24.941 -9.375 1.347 1.00 51.28 165 GLY A CA 1
ATOM 1225 C C . GLY A 1 165 ? 26.453 -9.478 1.459 1.00 51.28 165 GLY A C 1
ATOM 1226 O O . GLY A 1 165 ? 27.132 -9.071 0.492 1.00 51.28 165 GLY A O 1
#

InterPro domains:
  IPR002918 Lipase EstA/Esterase EstB [PF0167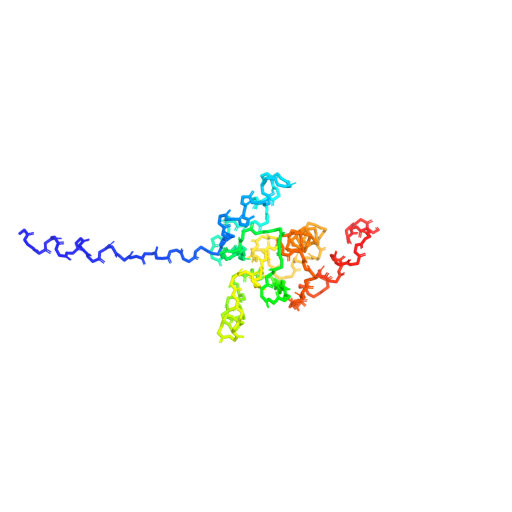4] (66-164)
  IPR002918 Lipase EstA/Esterase EstB [PTHR32015] (7-164)
  IPR029058 Alpha/Beta hydrolase fold [G3DSA:3.40.50.1820] (33-164)
  IPR029058 Alpha/Beta hydrolase fold [SSF53474] (64-158)

Sequence (165 aa):
MATLLFKLAFLAILTSTVSSSFTPSFFNWINATFGEPTAVSLNRADLGAGGSFGGGTHNGLSQTSKRPILIVHGITNTAGTFNNQRNYFLANGWSDETVYGTTYGDGGATAVQNVKMDCAFVMQVRNMLIVVNGFTQQKVDVIGYSLGSPIARKAIMGGNCVDNG

pLDDT: mean 89.71, std 16.29, range [42.56, 98.81]